Protein AF-A0A524EJV8-F1 (afdb_monomer_lite)

Radius of gyration: 16.95 Å; chains: 1; bounding box: 47×22×44 Å

Secondary structure (DSSP, 8-state):
-HHHHHHHHHHHHHHHHHHHHHHHHHHHHHTT----HHHHHHHHHHHHHHHHHHHHHHHHHHGGGGTT-THHHHHHHHHHHHHHHHHHHHHH---HHHHHHHHHHHHHHHHHHHHHHHHHHHHHHHHHHHH-

Foldseek 3Di:
DVVVVVVVVVVVLVVQLVVQLVVVCVVCVVVVFHDDSVLSSVLSNVLSVLLVCQVVVCCVVVPPVPVPDPVSVVVSLQVSLQSSLVSCCVPGVDDSVVSSVVSSVSVVVVVVVVVVVVVVVVVVVVVVVVVD

pLDDT: mean 81.9, std 11.89, range [50.69, 95.81]

Structure (mmCIF, N/CA/C/O backbone):
data_AF-A0A524EJV8-F1
#
_entry.id   AF-A0A524EJV8-F1
#
loop_
_atom_site.group_PDB
_atom_site.id
_atom_site.type_symbol
_atom_site.label_atom_id
_atom_site.label_alt_id
_atom_site.label_comp_id
_atom_site.label_asym_id
_atom_site.label_entity_id
_atom_site.label_seq_id
_atom_site.pdbx_PDB_ins_code
_atom_site.Cartn_x
_atom_site.Cartn_y
_atom_site.Cartn_z
_atom_site.occupancy
_atom_site.B_iso_or_equiv
_atom_site.auth_seq_id
_atom_site.auth_comp_id
_atom_site.auth_asym_id
_atom_site.auth_atom_id
_atom_site.pdbx_PDB_model_num
ATOM 1 N N . MET A 1 1 ? 25.296 -9.676 -9.616 1.00 60.84 1 MET A N 1
ATOM 2 C CA . MET A 1 1 ? 24.857 -8.382 -9.036 1.00 60.84 1 MET A CA 1
ATOM 3 C C . MET A 1 1 ? 23.370 -8.343 -8.636 1.00 60.84 1 MET A C 1
ATOM 5 O O . MET A 1 1 ? 22.906 -7.297 -8.213 1.00 60.84 1 MET A O 1
ATOM 9 N N . ILE A 1 2 ? 22.626 -9.461 -8.686 1.00 66.06 2 ILE A N 1
ATOM 10 C CA . ILE A 1 2 ? 21.179 -9.487 -8.373 1.00 66.06 2 ILE A CA 1
ATOM 11 C C . ILE A 1 2 ? 20.904 -9.430 -6.856 1.00 66.06 2 ILE A C 1
ATOM 13 O O . ILE A 1 2 ? 19.965 -8.767 -6.430 1.00 66.06 2 ILE A O 1
ATOM 17 N N . GLY A 1 3 ? 21.754 -10.051 -6.026 1.00 72.00 3 GLY A N 1
ATOM 18 C CA . GLY A 1 3 ? 21.573 -10.108 -4.565 1.00 72.00 3 GLY A CA 1
ATOM 19 C C . GLY A 1 3 ? 21.386 -8.741 -3.880 1.00 72.00 3 GLY A C 1
ATOM 20 O O . GLY A 1 3 ? 20.390 -8.565 -3.180 1.00 72.00 3 GLY A O 1
ATOM 21 N N . PRO A 1 4 ? 22.264 -7.746 -4.114 1.00 75.94 4 PRO A N 1
ATOM 22 C CA . PRO A 1 4 ? 22.123 -6.410 -3.524 1.00 75.94 4 PRO A CA 1
ATOM 23 C C . PRO A 1 4 ? 20.858 -5.658 -3.966 1.00 75.94 4 PRO A C 1
ATOM 25 O O . PRO A 1 4 ? 20.262 -4.929 -3.177 1.00 75.94 4 PRO A O 1
ATOM 28 N N . PHE A 1 5 ? 20.415 -5.853 -5.212 1.00 62.22 5 PHE A N 1
ATOM 29 C CA . PHE A 1 5 ? 19.203 -5.218 -5.735 1.00 62.22 5 PHE A CA 1
ATOM 30 C C . PHE A 1 5 ? 17.940 -5.785 -5.073 1.00 62.22 5 PHE A C 1
ATOM 32 O O . PHE A 1 5 ? 17.079 -5.032 -4.616 1.00 62.22 5 PHE A O 1
ATOM 39 N N . VAL A 1 6 ? 17.872 -7.114 -4.940 1.00 69.12 6 VAL A N 1
ATOM 40 C CA . VAL A 1 6 ? 16.768 -7.796 -4.250 1.00 69.12 6 VAL A CA 1
ATOM 41 C C . VAL A 1 6 ? 16.720 -7.375 -2.779 1.00 69.12 6 VAL A C 1
ATOM 43 O O . VAL A 1 6 ? 15.657 -6.987 -2.296 1.00 69.12 6 VAL A O 1
ATOM 46 N N . ALA A 1 7 ? 17.863 -7.336 -2.088 1.00 70.25 7 ALA A N 1
ATOM 47 C CA . ALA A 1 7 ? 17.933 -6.888 -0.697 1.00 70.25 7 ALA A CA 1
ATOM 48 C C . ALA A 1 7 ? 17.421 -5.445 -0.510 1.00 70.25 7 ALA A C 1
ATOM 50 O O . ALA A 1 7 ? 16.618 -5.191 0.389 1.00 70.25 7 ALA A O 1
ATOM 51 N N . ASN A 1 8 ? 17.800 -4.518 -1.397 1.00 72.38 8 ASN A N 1
ATOM 52 C CA . ASN A 1 8 ? 17.314 -3.136 -1.352 1.00 72.38 8 ASN A CA 1
ATOM 53 C C . ASN A 1 8 ? 15.803 -3.033 -1.608 1.00 72.38 8 ASN A C 1
ATOM 55 O O . ASN A 1 8 ? 15.114 -2.317 -0.882 1.00 72.38 8 ASN A O 1
ATOM 59 N N . SER A 1 9 ? 15.260 -3.774 -2.581 1.00 68.69 9 SER A N 1
ATOM 60 C CA . SER A 1 9 ? 13.809 -3.775 -2.841 1.00 68.69 9 SER A CA 1
ATOM 61 C C . SER A 1 9 ? 12.993 -4.307 -1.655 1.00 68.69 9 SER A C 1
ATOM 63 O O . SER A 1 9 ? 11.949 -3.743 -1.316 1.00 68.69 9 SER A O 1
ATOM 65 N N . LEU A 1 10 ? 13.496 -5.341 -0.972 1.00 74.88 10 LEU A N 1
ATOM 66 C CA . LEU A 1 10 ? 12.869 -5.906 0.221 1.00 74.88 10 LEU A CA 1
ATOM 67 C C . LEU A 1 10 ? 12.945 -4.935 1.399 1.00 74.88 10 LEU A C 1
ATOM 69 O O . LEU A 1 10 ? 11.958 -4.774 2.118 1.00 74.88 10 LEU A O 1
ATOM 73 N N . MET A 1 11 ? 14.076 -4.247 1.571 1.00 80.69 11 MET A N 1
ATOM 74 C CA . MET A 1 11 ? 14.241 -3.233 2.611 1.00 80.69 11 MET A CA 1
ATOM 75 C C . MET A 1 11 ? 13.254 -2.073 2.421 1.00 80.69 11 MET A C 1
ATOM 77 O O . MET A 1 11 ? 12.526 -1.735 3.353 1.00 80.69 11 MET A O 1
ATOM 81 N N . VAL A 1 12 ? 13.166 -1.509 1.212 1.00 78.56 12 VAL A N 1
ATOM 82 C CA . VAL A 1 12 ? 12.230 -0.413 0.898 1.00 78.56 12 VAL A CA 1
ATOM 83 C C . VAL A 1 12 ? 10.781 -0.855 1.112 1.00 78.56 12 VAL A C 1
ATOM 85 O O . VAL A 1 12 ? 10.015 -0.158 1.777 1.00 78.56 12 VAL A O 1
ATOM 88 N N . SER A 1 13 ? 10.419 -2.047 0.632 1.00 80.69 13 SER A N 1
ATOM 89 C CA . SER A 1 13 ? 9.077 -2.614 0.827 1.00 80.69 13 SER A CA 1
ATOM 90 C C . SER A 1 13 ? 8.744 -2.793 2.312 1.00 80.69 13 SER A C 1
ATOM 92 O O . SER A 1 13 ? 7.648 -2.451 2.753 1.00 80.69 13 SER A O 1
ATOM 94 N N . SER A 1 14 ? 9.708 -3.260 3.109 1.00 84.38 14 SER A N 1
ATOM 95 C CA . SER A 1 14 ? 9.544 -3.444 4.556 1.00 84.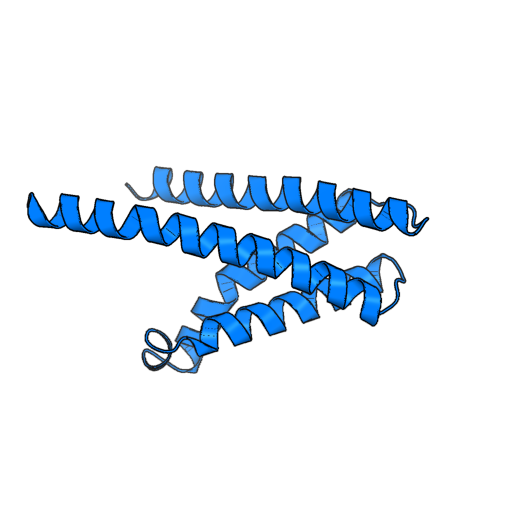38 14 SER A CA 1
ATOM 96 C C . SER A 1 14 ? 9.324 -2.116 5.283 1.00 84.38 14 SER A C 1
ATOM 98 O O . SER A 1 14 ? 8.472 -2.036 6.168 1.00 84.38 14 SER A O 1
ATOM 100 N N . ILE A 1 15 ? 10.028 -1.053 4.882 1.00 87.81 15 ILE A N 1
ATOM 101 C CA . ILE A 1 15 ? 9.838 0.296 5.437 1.00 87.81 15 ILE A CA 1
ATOM 102 C C . ILE A 1 15 ? 8.411 0.793 5.169 1.00 87.81 15 ILE A C 1
ATOM 104 O O . ILE A 1 15 ? 7.753 1.277 6.094 1.00 87.81 15 ILE A O 1
ATOM 108 N N . PHE A 1 16 ? 7.895 0.622 3.947 1.00 86.06 16 PHE A N 1
ATOM 109 C CA . PHE A 1 16 ? 6.513 0.994 3.619 1.00 86.06 16 PHE A CA 1
ATOM 110 C C . PHE A 1 16 ? 5.485 0.215 4.442 1.00 86.06 16 PHE A C 1
ATOM 112 O O . PHE A 1 16 ? 4.522 0.811 4.927 1.00 86.06 16 PHE A O 1
ATOM 119 N N . VAL A 1 17 ? 5.702 -1.086 4.659 1.00 90.62 17 VAL A N 1
ATOM 120 C CA . VAL A 1 17 ? 4.826 -1.900 5.516 1.00 90.62 17 VAL A CA 1
ATOM 121 C C . VAL A 1 17 ? 4.817 -1.371 6.950 1.00 90.62 17 VAL A C 1
ATOM 123 O O . VAL A 1 17 ? 3.742 -1.206 7.531 1.00 90.62 17 VAL A O 1
ATOM 126 N N . ILE A 1 18 ? 5.985 -1.062 7.518 1.00 92.69 18 ILE A N 1
ATOM 127 C CA . ILE A 1 18 ? 6.103 -0.560 8.895 1.00 92.69 18 ILE A CA 1
ATOM 128 C C . ILE A 1 18 ? 5.405 0.798 9.034 1.00 92.69 18 ILE A C 1
ATOM 130 O O . ILE A 1 18 ? 4.536 0.959 9.894 1.00 92.69 18 ILE A O 1
ATOM 134 N N . ILE A 1 19 ? 5.736 1.759 8.168 1.00 92.12 19 ILE A N 1
ATOM 135 C CA . ILE A 1 19 ? 5.157 3.110 8.205 1.00 92.12 19 ILE A CA 1
ATOM 136 C C . ILE A 1 19 ? 3.645 3.050 7.969 1.00 92.12 19 ILE A C 1
ATOM 138 O O . ILE A 1 19 ? 2.877 3.652 8.723 1.00 92.12 19 ILE A O 1
ATOM 142 N N . GLY A 1 20 ? 3.202 2.276 6.977 1.00 91.12 20 GLY A N 1
ATOM 143 C CA . GLY A 1 20 ? 1.784 2.076 6.698 1.00 91.12 20 GLY A CA 1
ATOM 144 C C . GLY A 1 20 ? 1.031 1.495 7.887 1.00 91.12 20 GLY A C 1
ATOM 145 O O . GLY A 1 20 ? -0.048 1.974 8.232 1.00 91.12 20 GLY A O 1
ATOM 146 N N . SER A 1 21 ? 1.633 0.529 8.581 1.00 94.25 21 SER A N 1
ATOM 147 C CA . SER A 1 21 ? 1.028 -0.097 9.760 1.00 94.25 21 SER A CA 1
ATOM 148 C C . SER A 1 21 ? 0.873 0.894 10.910 1.00 94.25 21 SER A C 1
ATOM 150 O O . SER A 1 21 ? -0.150 0.885 11.596 1.00 94.25 21 SER A O 1
ATOM 152 N N . ILE A 1 22 ? 1.855 1.779 11.109 1.00 95.12 22 ILE A N 1
ATOM 153 C CA . ILE A 1 22 ? 1.788 2.853 12.109 1.00 95.12 22 ILE A CA 1
ATOM 154 C C . ILE A 1 22 ? 0.658 3.830 11.765 1.00 95.12 22 ILE A C 1
ATOM 156 O O . ILE A 1 22 ? -0.159 4.144 12.633 1.00 95.12 22 ILE A O 1
ATOM 160 N N . ILE A 1 23 ? 0.574 4.267 10.505 1.00 94.69 23 ILE A N 1
ATOM 161 C CA . ILE A 1 23 ? -0.454 5.210 10.038 1.00 94.69 23 ILE A CA 1
ATOM 162 C C . ILE A 1 23 ? -1.856 4.602 10.173 1.00 94.69 23 ILE A C 1
ATOM 164 O O . ILE A 1 23 ? -2.764 5.266 10.675 1.00 94.69 23 ILE A O 1
ATOM 168 N N . LEU A 1 24 ? -2.035 3.333 9.796 1.00 94.56 24 LEU A N 1
ATOM 169 C CA . LEU A 1 24 ? -3.308 2.627 9.953 1.00 94.56 24 LEU A CA 1
ATOM 170 C C . LEU A 1 24 ? -3.687 2.467 11.426 1.00 94.56 24 LEU A C 1
ATOM 172 O O . LEU A 1 24 ? -4.816 2.773 11.795 1.00 94.56 24 LEU A O 1
ATOM 176 N N . ASN A 1 25 ? -2.752 2.068 12.290 1.00 94.69 25 ASN A N 1
ATOM 177 C CA . ASN A 1 25 ? -3.015 1.970 13.728 1.00 94.69 25 ASN A CA 1
ATOM 178 C C . ASN A 1 25 ? -3.408 3.322 14.334 1.00 94.69 25 ASN A C 1
ATOM 180 O O . ASN A 1 25 ? -4.307 3.381 15.172 1.00 94.69 25 ASN A O 1
ATOM 184 N N . TYR A 1 26 ? -2.752 4.406 13.919 1.00 94.94 26 TYR A N 1
ATOM 185 C CA . TYR A 1 26 ? -3.105 5.756 14.351 1.00 94.94 26 TYR A CA 1
ATOM 186 C C . TYR A 1 26 ? -4.517 6.145 13.892 1.00 94.94 26 TYR A C 1
ATOM 188 O O . TYR A 1 26 ? -5.314 6.647 14.685 1.00 94.94 26 TYR A O 1
ATOM 196 N N . TRP A 1 27 ? -4.852 5.860 12.634 1.00 95.12 27 TRP A N 1
ATOM 197 C CA . TRP A 1 27 ? -6.181 6.120 12.089 1.00 95.12 27 TRP A CA 1
ATOM 198 C C . TRP A 1 27 ? -7.277 5.300 12.786 1.00 95.12 27 TRP A C 1
ATOM 200 O O . TRP A 1 27 ? -8.315 5.861 13.127 1.00 95.12 27 TRP A O 1
ATOM 210 N N . LEU A 1 28 ? -7.029 4.019 13.077 1.00 94.25 28 LEU A N 1
ATOM 211 C CA . LEU A 1 28 ? -7.955 3.151 13.816 1.00 94.25 28 LEU A CA 1
ATOM 212 C C . LEU A 1 28 ? -8.196 3.655 15.243 1.00 94.25 28 LEU A C 1
ATOM 214 O O . LEU A 1 28 ? -9.345 3.749 15.667 1.00 94.25 28 LEU A O 1
ATOM 218 N N . LYS A 1 29 ? -7.136 4.070 15.954 1.00 93.69 29 LYS A N 1
ATOM 219 C CA . LYS A 1 29 ? -7.269 4.686 17.287 1.00 93.69 29 LYS A CA 1
ATOM 220 C C . LYS A 1 29 ? -8.139 5.938 17.254 1.00 93.69 29 LYS A C 1
ATOM 222 O O . LYS A 1 29 ? -8.927 6.151 18.167 1.00 93.69 29 LYS A O 1
ATOM 227 N N . LYS A 1 30 ? -8.015 6.756 16.202 1.00 92.88 30 LYS A N 1
ATOM 228 C CA . LYS A 1 30 ? -8.845 7.955 16.016 1.00 92.88 30 LYS A CA 1
ATOM 229 C C . LYS A 1 30 ? -10.329 7.619 15.809 1.00 92.88 30 LYS A C 1
ATOM 231 O O . LYS A 1 30 ? -11.170 8.470 16.059 1.00 92.88 30 LYS A O 1
ATOM 236 N N . GLN A 1 31 ? -10.642 6.404 15.363 1.00 88.69 31 GLN A N 1
ATOM 237 C CA . GLN A 1 31 ? -12.011 5.894 15.227 1.00 88.69 31 GLN A CA 1
ATOM 238 C C . GLN A 1 31 ? -12.490 5.107 16.450 1.00 88.69 31 GLN A C 1
ATOM 240 O O . GLN A 1 31 ? -13.514 4.442 16.363 1.00 88.69 31 GLN A O 1
ATOM 245 N N . GLU A 1 32 ? -11.748 5.147 17.562 1.00 90.38 32 GLU A N 1
ATOM 246 C CA . GLU A 1 32 ? -12.054 4.394 18.788 1.00 90.38 32 GLU A CA 1
ATOM 247 C C . GLU A 1 32 ? -12.041 2.865 18.594 1.00 90.38 32 GLU A C 1
ATOM 249 O O . GLU A 1 32 ? -12.532 2.104 19.426 1.00 90.38 32 GLU A O 1
ATOM 254 N N . ILE A 1 33 ? -11.414 2.390 17.515 1.00 88.44 33 ILE A N 1
ATOM 255 C CA . ILE A 1 33 ? -11.253 0.966 17.233 1.00 88.44 33 ILE A CA 1
ATOM 256 C C . ILE A 1 33 ? -9.957 0.496 17.874 1.00 88.44 33 ILE A C 1
ATOM 258 O O . ILE A 1 33 ? -8.896 1.086 17.659 1.00 88.44 33 ILE A O 1
ATOM 262 N N . GLN A 1 34 ? -10.026 -0.598 18.633 1.00 90.12 34 GLN A N 1
ATOM 263 C CA . GLN A 1 34 ? -8.847 -1.207 19.235 1.00 90.12 34 GLN A CA 1
ATOM 264 C C . GLN A 1 34 ? -7.920 -1.747 18.127 1.00 90.12 34 GLN A C 1
ATOM 266 O O . GLN A 1 34 ? -8.277 -2.712 17.445 1.00 90.12 34 GLN A O 1
ATOM 271 N N . PRO A 1 35 ? -6.736 -1.145 17.912 1.00 88.88 35 PRO A N 1
ATOM 272 C CA . PRO A 1 35 ? -5.854 -1.558 16.831 1.00 88.88 35 PRO A CA 1
ATOM 273 C C . PRO A 1 35 ? -5.186 -2.891 17.173 1.00 88.88 35 PRO A C 1
ATOM 275 O O . PRO A 1 35 ? -4.721 -3.091 18.298 1.00 88.88 35 PRO A O 1
ATOM 278 N N . ASN A 1 36 ? -5.064 -3.773 16.182 1.00 91.38 36 ASN A N 1
ATOM 279 C CA . ASN A 1 36 ? -4.259 -4.981 16.293 1.00 91.38 36 ASN A CA 1
ATOM 280 C C . ASN A 1 36 ? -3.039 -4.849 15.364 1.00 91.38 36 ASN A C 1
ATOM 282 O O . ASN A 1 36 ? -3.188 -4.910 14.142 1.00 91.38 36 ASN A O 1
ATOM 286 N N . PRO A 1 37 ? -1.815 -4.692 15.900 1.00 88.94 37 PRO A N 1
ATOM 287 C CA . PRO A 1 37 ? -0.639 -4.442 15.073 1.00 88.94 37 PRO A CA 1
ATOM 288 C C . PRO A 1 37 ? -0.383 -5.554 14.047 1.00 88.94 37 PRO A C 1
ATOM 290 O O . PRO A 1 37 ? 0.066 -5.252 12.944 1.00 88.94 37 PRO A O 1
ATOM 293 N N . TYR A 1 38 ? -0.734 -6.806 14.354 1.00 92.31 38 TYR A N 1
ATOM 294 C CA . TYR A 1 38 ? -0.564 -7.929 13.429 1.00 92.31 38 TYR A CA 1
ATOM 295 C C . TYR A 1 38 ? -1.481 -7.822 12.208 1.00 92.31 38 TYR A C 1
ATOM 297 O O . TYR A 1 38 ? -1.042 -8.070 11.087 1.00 92.31 38 TYR A O 1
ATOM 305 N N . PHE A 1 39 ? -2.735 -7.403 12.398 1.00 93.69 39 PHE A N 1
ATOM 306 C CA . PHE A 1 39 ? -3.665 -7.190 11.286 1.00 93.69 39 PHE A CA 1
ATOM 307 C C . PHE A 1 39 ? -3.268 -5.985 10.443 1.00 93.69 39 PHE A C 1
ATOM 309 O O . PHE A 1 39 ? -3.370 -6.038 9.221 1.00 93.69 39 PHE A O 1
ATOM 316 N N . SER A 1 40 ? -2.756 -4.926 11.068 1.00 92.75 40 SER A N 1
ATOM 317 C CA . SER A 1 40 ? -2.257 -3.767 10.328 1.00 92.75 40 SER A CA 1
ATOM 318 C C . SER A 1 40 ? -1.052 -4.118 9.456 1.00 92.75 40 SER A C 1
ATOM 320 O O . SER A 1 40 ? -1.034 -3.742 8.285 1.00 92.75 40 SER A O 1
ATOM 322 N N . ILE A 1 41 ? -0.108 -4.907 9.981 1.00 93.81 41 ILE A N 1
ATOM 323 C CA . ILE A 1 41 ? 1.020 -5.431 9.198 1.00 93.81 41 ILE A CA 1
ATOM 324 C C . ILE A 1 41 ? 0.510 -6.300 8.051 1.00 93.81 41 ILE A C 1
ATOM 326 O O . ILE A 1 41 ? 0.900 -6.071 6.912 1.00 93.81 41 ILE A O 1
ATOM 330 N N . LEU A 1 42 ? -0.407 -7.233 8.321 1.00 94.06 42 LEU A N 1
ATOM 331 C CA . LEU A 1 42 ? -0.986 -8.105 7.297 1.00 94.06 42 LEU A CA 1
ATOM 332 C C . LEU A 1 42 ? -1.619 -7.305 6.149 1.00 94.06 42 LEU A C 1
ATOM 334 O O . LEU A 1 42 ? -1.315 -7.559 4.984 1.00 94.06 42 LEU A O 1
ATOM 338 N N . ILE A 1 43 ? -2.467 -6.323 6.468 1.00 93.31 43 ILE A N 1
ATOM 339 C CA . ILE A 1 43 ? -3.127 -5.465 5.473 1.00 93.31 43 ILE A CA 1
ATOM 340 C C . ILE A 1 43 ? -2.085 -4.732 4.626 1.00 93.31 43 ILE A C 1
ATOM 342 O O . ILE A 1 43 ? -2.196 -4.710 3.401 1.00 93.31 43 ILE A O 1
ATOM 346 N N . MET A 1 44 ? -1.064 -4.158 5.262 1.00 93.06 44 MET A N 1
ATOM 347 C CA . MET A 1 44 ? -0.034 -3.385 4.569 1.00 93.06 44 MET A CA 1
ATOM 348 C C . MET A 1 44 ? 0.879 -4.262 3.715 1.00 93.06 44 MET A C 1
ATOM 350 O O . MET A 1 44 ? 1.219 -3.877 2.598 1.00 93.06 44 MET A O 1
ATOM 354 N N . SER A 1 45 ? 1.226 -5.459 4.185 1.00 90.81 45 SER A N 1
ATOM 355 C CA . SER A 1 45 ? 1.967 -6.444 3.399 1.00 90.81 45 SER A CA 1
ATOM 356 C C . SER A 1 45 ? 1.184 -6.878 2.163 1.00 90.81 45 SER A C 1
ATOM 358 O O . SER A 1 45 ? 1.757 -6.914 1.076 1.00 90.81 45 SER A O 1
ATOM 360 N N . ILE A 1 46 ? -0.119 -7.153 2.297 1.00 92.19 46 ILE A N 1
ATOM 361 C CA . ILE A 1 46 ? -0.970 -7.506 1.151 1.00 92.19 46 ILE A CA 1
ATOM 362 C C . ILE A 1 46 ? -1.072 -6.330 0.177 1.00 92.19 46 ILE A C 1
ATOM 364 O O . ILE A 1 46 ? -0.969 -6.536 -1.028 1.00 92.19 46 ILE A O 1
ATOM 368 N N . LEU A 1 47 ? -1.222 -5.101 0.674 1.00 89.44 47 LEU A N 1
ATOM 369 C CA . LEU A 1 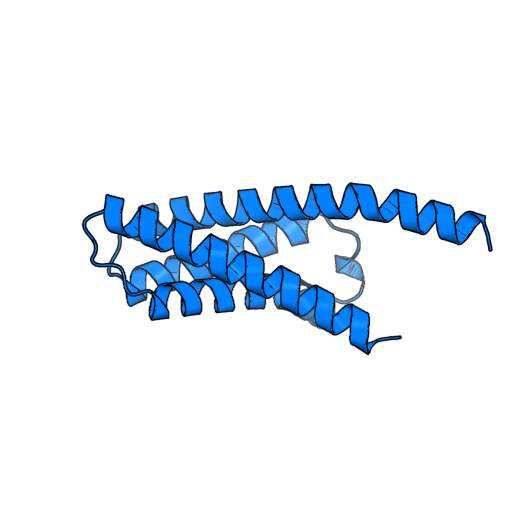47 ? -1.293 -3.904 -0.165 1.00 89.44 47 LEU A CA 1
ATOM 370 C C . LEU A 1 47 ? -0.015 -3.726 -0.994 1.00 89.44 47 LEU A C 1
ATOM 372 O O . LEU A 1 47 ? -0.101 -3.581 -2.211 1.00 89.44 47 LEU A O 1
ATOM 376 N N . VAL A 1 48 ? 1.161 -3.792 -0.361 1.00 85.88 48 VAL A N 1
ATOM 377 C CA . VAL A 1 48 ? 2.454 -3.694 -1.062 1.00 85.88 48 VAL A CA 1
ATOM 378 C C . VAL A 1 48 ? 2.620 -4.838 -2.063 1.00 85.88 48 VAL A C 1
ATOM 380 O O . VAL A 1 48 ? 3.053 -4.610 -3.190 1.00 85.88 48 VAL A O 1
ATOM 383 N N . LEU A 1 49 ? 2.228 -6.057 -1.689 1.00 87.69 49 LEU A N 1
ATOM 384 C CA . LEU A 1 49 ? 2.295 -7.216 -2.573 1.00 87.69 49 LEU A CA 1
ATOM 385 C C . LEU A 1 49 ? 1.415 -7.037 -3.816 1.00 87.69 49 LEU A C 1
ATOM 387 O O . LEU A 1 49 ? 1.884 -7.260 -4.928 1.00 87.69 49 LEU A O 1
ATOM 391 N N . VAL A 1 50 ? 0.162 -6.609 -3.643 1.00 86.12 50 VAL A N 1
ATOM 392 C CA . VAL A 1 50 ? -0.761 -6.331 -4.754 1.00 86.12 50 VAL A CA 1
ATOM 393 C C . VAL A 1 50 ? -0.201 -5.228 -5.642 1.00 86.12 50 VAL A C 1
ATOM 395 O O . VAL A 1 50 ? -0.194 -5.386 -6.857 1.00 86.12 50 VAL A O 1
ATOM 398 N N . TYR A 1 51 ? 0.326 -4.157 -5.052 1.00 79.31 51 TYR A N 1
ATOM 399 C CA . TYR A 1 51 ? 0.918 -3.046 -5.794 1.00 79.31 51 TYR A CA 1
ATOM 400 C C . TYR A 1 51 ? 2.112 -3.489 -6.655 1.00 79.31 51 TYR A C 1
ATOM 402 O O . TYR A 1 51 ? 2.265 -3.030 -7.782 1.00 79.31 51 TYR A O 1
ATOM 410 N N . ILE A 1 52 ? 2.934 -4.423 -6.162 1.00 77.25 52 ILE A N 1
ATOM 411 C CA . ILE A 1 52 ? 4.065 -4.976 -6.920 1.00 77.25 52 ILE A CA 1
ATOM 412 C C . ILE A 1 52 ? 3.596 -5.972 -7.981 1.00 77.25 52 ILE A C 1
ATOM 414 O O . ILE A 1 52 ? 4.097 -5.925 -9.096 1.00 77.25 52 ILE A O 1
ATOM 418 N N . ILE A 1 53 ? 2.678 -6.887 -7.653 1.00 79.75 53 ILE A N 1
ATOM 419 C CA . ILE A 1 53 ? 2.269 -7.988 -8.543 1.00 79.75 53 ILE A CA 1
ATOM 420 C C . ILE A 1 53 ? 1.339 -7.510 -9.660 1.00 79.75 53 ILE A C 1
ATOM 422 O O . ILE A 1 53 ? 1.405 -8.043 -10.767 1.00 79.75 53 ILE A O 1
ATOM 426 N N . TYR A 1 54 ? 0.477 -6.527 -9.392 1.00 77.06 54 TYR A N 1
ATOM 427 C CA . TYR A 1 54 ? -0.556 -6.083 -10.328 1.00 77.06 54 TYR A CA 1
ATOM 428 C C . TYR A 1 54 ? -0.002 -5.712 -11.719 1.00 77.06 54 TYR A C 1
ATOM 430 O O . TYR A 1 54 ? -0.495 -6.286 -12.692 1.00 77.06 54 TYR A O 1
ATOM 438 N N . PRO A 1 55 ? 1.068 -4.899 -11.849 1.00 70.31 55 PRO A N 1
ATOM 439 C CA . PRO A 1 55 ? 1.681 -4.601 -13.146 1.00 70.31 55 PRO A CA 1
ATOM 440 C C . PRO A 1 55 ? 2.161 -5.849 -13.898 1.00 70.31 55 PRO A C 1
ATOM 442 O O . PRO A 1 55 ? 1.979 -5.955 -15.108 1.00 70.31 55 PRO A O 1
ATOM 445 N N . PHE A 1 56 ? 2.736 -6.836 -13.197 1.00 71.94 56 PHE A N 1
ATOM 446 C CA . PHE A 1 56 ? 3.175 -8.087 -13.831 1.00 71.94 56 PHE A CA 1
ATOM 447 C C . PHE A 1 56 ? 1.992 -8.918 -14.324 1.00 71.94 56 PHE A C 1
ATOM 449 O O . PHE A 1 56 ? 2.052 -9.506 -15.401 1.00 71.94 56 PHE A O 1
ATOM 456 N N . LEU A 1 57 ? 0.917 -8.978 -13.540 1.00 71.38 57 LEU A N 1
ATOM 457 C CA . LEU A 1 57 ? -0.260 -9.781 -13.851 1.00 71.38 57 LEU A CA 1
ATOM 458 C C . LEU A 1 57 ? -1.019 -9.193 -15.051 1.00 71.38 57 LEU A C 1
ATOM 460 O O . LEU A 1 57 ? -1.395 -9.926 -15.965 1.00 71.38 57 LEU A O 1
ATOM 464 N N . VAL A 1 58 ? -1.153 -7.866 -15.096 1.00 68.25 58 VAL A N 1
ATOM 465 C CA . VAL A 1 58 ? -1.705 -7.135 -16.246 1.00 68.25 58 VAL A CA 1
ATOM 466 C C . VAL A 1 58 ? -0.820 -7.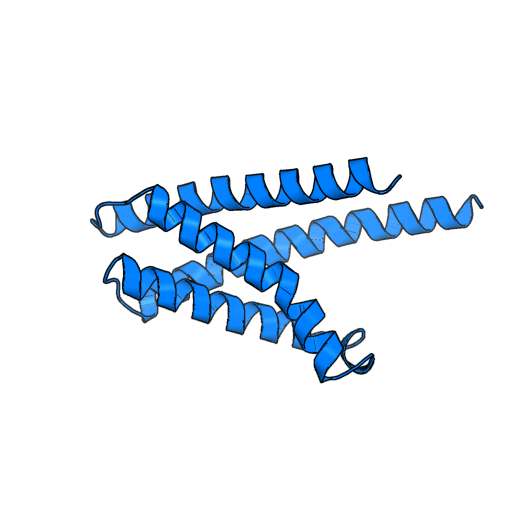312 -17.485 1.00 68.25 58 VAL A C 1
ATOM 468 O O . VAL A 1 58 ? -1.338 -7.629 -18.557 1.00 68.25 58 VAL A O 1
ATOM 471 N N . TYR A 1 59 ? 0.505 -7.215 -17.338 1.00 69.81 59 TYR A N 1
ATOM 472 C CA . TYR A 1 59 ? 1.458 -7.448 -18.428 1.00 69.81 59 TYR A CA 1
ATOM 473 C C . TYR A 1 59 ? 1.354 -8.862 -19.025 1.00 69.81 59 TYR A C 1
ATOM 475 O O . TYR A 1 59 ? 1.374 -9.019 -20.245 1.00 69.81 59 TYR A O 1
ATOM 483 N N . ILE A 1 60 ? 1.211 -9.897 -18.189 1.00 72.69 60 ILE A N 1
ATOM 484 C CA . ILE A 1 60 ? 1.077 -11.289 -18.653 1.00 72.69 60 ILE A CA 1
ATOM 485 C C . ILE A 1 60 ? -0.235 -11.496 -19.421 1.00 72.69 60 ILE A C 1
ATOM 487 O O . ILE A 1 60 ? -0.240 -12.184 -20.440 1.00 72.69 60 ILE A O 1
ATOM 491 N N . ILE A 1 61 ? -1.341 -10.919 -18.944 1.00 70.50 61 ILE A N 1
ATOM 492 C CA . ILE A 1 61 ? -2.674 -11.151 -19.522 1.00 70.50 61 ILE A CA 1
ATOM 493 C C . ILE A 1 61 ? -2.887 -10.346 -20.809 1.00 70.50 61 ILE A C 1
ATOM 495 O O . ILE A 1 61 ? -3.457 -10.865 -21.767 1.00 70.50 61 ILE A O 1
ATOM 499 N N . PHE A 1 62 ? -2.440 -9.090 -20.845 1.00 62.84 62 PHE A N 1
ATOM 500 C CA . PHE A 1 62 ? -2.727 -8.164 -21.947 1.00 62.84 62 PHE A CA 1
ATOM 501 C C . PHE A 1 62 ? -1.513 -7.880 -22.852 1.00 62.84 62 PHE A C 1
ATOM 503 O O . PHE A 1 62 ? -1.632 -7.163 -23.848 1.00 62.84 62 PHE A O 1
ATOM 510 N N . GLY A 1 63 ? -0.354 -8.475 -22.556 1.00 66.06 63 GLY A N 1
ATOM 511 C CA . GLY A 1 63 ? 0.872 -8.349 -23.343 1.00 66.06 63 GLY A CA 1
ATOM 512 C C . GLY A 1 63 ? 1.540 -6.969 -23.254 1.00 66.06 63 GLY A C 1
ATOM 513 O O . GLY A 1 63 ? 1.228 -6.136 -22.404 1.00 66.06 63 GLY A O 1
ATOM 514 N N . ILE A 1 64 ? 2.471 -6.709 -24.182 1.00 58.97 64 ILE A N 1
ATOM 515 C CA . ILE A 1 64 ? 3.326 -5.500 -24.229 1.00 58.97 64 ILE A CA 1
ATOM 516 C C . ILE A 1 64 ? 2.511 -4.194 -24.366 1.00 58.97 64 ILE A C 1
ATOM 518 O O . ILE A 1 64 ? 3.011 -3.122 -24.030 1.00 58.97 64 ILE A O 1
ATOM 522 N N . TYR A 1 65 ? 1.240 -4.271 -24.783 1.00 52.53 65 TYR A N 1
ATOM 523 C CA . TYR A 1 65 ? 0.340 -3.121 -24.946 1.00 52.53 65 TYR A CA 1
ATOM 524 C C . TYR A 1 65 ? 0.179 -2.260 -23.679 1.00 52.53 65 TYR A C 1
ATOM 526 O O . TYR A 1 65 ? -0.172 -1.086 -23.790 1.00 52.53 65 TYR A O 1
ATOM 534 N N . TYR A 1 66 ? 0.477 -2.799 -22.492 1.00 51.22 66 TYR A N 1
ATOM 535 C CA . TYR A 1 66 ? 0.329 -2.091 -21.216 1.00 51.22 66 TYR A CA 1
ATOM 536 C C . TYR A 1 66 ? 1.549 -1.287 -20.749 1.00 51.22 66 TYR A C 1
ATOM 538 O O . TYR A 1 66 ? 1.389 -0.388 -19.929 1.00 51.22 66 TYR A O 1
ATOM 546 N N . LEU A 1 67 ? 2.746 -1.508 -21.310 1.00 50.69 67 LEU A N 1
ATOM 547 C CA . LEU A 1 67 ? 3.953 -0.744 -20.936 1.00 50.69 67 LEU A CA 1
ATOM 548 C C . LEU A 1 67 ? 3.869 0.757 -21.282 1.00 50.69 67 LEU A C 1
ATOM 550 O O . LEU A 1 67 ? 4.730 1.530 -20.872 1.00 50.69 67 LEU A O 1
ATOM 554 N N . ILE A 1 68 ? 2.857 1.167 -22.052 1.00 51.22 68 ILE A N 1
ATOM 555 C CA . ILE A 1 68 ? 2.781 2.489 -22.687 1.00 51.22 68 ILE A CA 1
ATOM 556 C C . ILE A 1 68 ? 1.614 3.333 -22.135 1.00 51.22 68 ILE A C 1
ATOM 558 O O . ILE A 1 68 ? 1.616 4.553 -22.299 1.00 51.22 68 ILE A O 1
ATOM 562 N N . PHE A 1 69 ? 0.629 2.743 -21.441 1.00 53.41 69 PHE A N 1
ATOM 563 C CA . PHE A 1 69 ? -0.591 3.467 -21.063 1.00 53.41 69 PHE A CA 1
ATOM 564 C C . PHE A 1 69 ? -0.626 3.933 -19.592 1.00 53.41 69 PHE A C 1
ATOM 566 O O . PHE A 1 69 ? -0.528 3.115 -18.680 1.00 53.41 69 PHE A O 1
ATOM 573 N N . PRO A 1 70 ? -0.913 5.225 -19.323 1.00 59.34 70 PRO A N 1
ATOM 574 C CA . PRO A 1 70 ? -1.064 5.760 -17.962 1.00 59.34 70 PRO A CA 1
ATOM 575 C C . PRO A 1 70 ? -2.295 5.214 -17.214 1.00 59.34 70 PRO A C 1
ATOM 577 O O . PRO A 1 70 ? -2.416 5.398 -16.003 1.00 59.34 70 PRO A O 1
ATOM 580 N N . TYR A 1 71 ? -3.207 4.525 -17.911 1.00 58.03 71 TYR A N 1
ATOM 581 C CA . TYR A 1 71 ? -4.383 3.887 -17.312 1.00 58.03 71 TYR A CA 1
ATOM 582 C C . TYR A 1 71 ? -4.030 2.741 -16.356 1.00 58.03 71 TYR A C 1
ATOM 584 O O . TYR A 1 71 ? -4.829 2.440 -15.470 1.00 58.03 71 TYR A O 1
ATOM 592 N N . ASP A 1 72 ? -2.839 2.147 -16.477 1.00 67.12 72 ASP A N 1
ATOM 593 C CA . ASP A 1 72 ? -2.403 1.062 -15.591 1.00 67.12 72 ASP A CA 1
ATOM 594 C C . ASP A 1 72 ? -2.173 1.552 -14.152 1.00 67.12 72 ASP A C 1
ATOM 596 O O . ASP A 1 72 ? -2.557 0.899 -13.184 1.00 67.12 72 ASP A O 1
ATOM 600 N N . LEU A 1 73 ? -1.667 2.781 -13.996 1.00 72.19 73 LEU A N 1
ATOM 601 C CA . LEU A 1 73 ? -1.499 3.411 -12.683 1.00 72.19 73 LEU A CA 1
ATOM 602 C C . LEU A 1 73 ? -2.848 3.689 -12.011 1.00 72.19 73 LEU A C 1
ATOM 604 O O . LEU A 1 73 ? -2.989 3.508 -10.801 1.00 72.19 73 LEU A O 1
ATOM 608 N N . ILE A 1 74 ? -3.852 4.094 -12.795 1.00 77.62 74 ILE A N 1
ATOM 609 C CA . ILE A 1 74 ? -5.215 4.334 -12.303 1.00 77.62 74 ILE A CA 1
ATOM 610 C C . ILE A 1 74 ? -5.867 3.006 -11.894 1.00 77.62 74 ILE A C 1
ATOM 612 O O . ILE A 1 74 ? -6.459 2.923 -10.818 1.00 77.62 74 ILE A O 1
ATOM 616 N N . GLY A 1 75 ? -5.729 1.958 -12.712 1.00 77.50 75 GLY A N 1
ATOM 617 C CA . GLY A 1 75 ? -6.228 0.615 -12.402 1.00 77.50 75 GLY A CA 1
ATOM 618 C C . GLY A 1 75 ? -5.591 0.039 -11.138 1.00 77.50 75 GLY A C 1
ATOM 619 O O . GLY A 1 75 ? -6.304 -0.363 -10.216 1.00 77.50 75 GLY A O 1
ATOM 620 N N . MET A 1 76 ? -4.262 0.100 -11.041 1.00 80.06 76 MET A N 1
ATOM 621 C CA . MET A 1 76 ? -3.500 -0.327 -9.866 1.00 80.06 76 MET A CA 1
ATOM 622 C C . MET A 1 76 ? -3.931 0.431 -8.609 1.00 80.06 76 MET A C 1
ATOM 624 O O . MET A 1 76 ? -4.142 -0.184 -7.560 1.00 80.06 76 MET A O 1
ATOM 628 N N . TYR A 1 77 ? -4.109 1.750 -8.715 1.00 85.19 77 TYR A N 1
ATOM 629 C CA . TYR A 1 77 ? -4.595 2.593 -7.627 1.00 85.19 77 TYR A CA 1
ATOM 630 C C . TYR A 1 77 ? -5.987 2.161 -7.151 1.00 85.19 77 TYR A C 1
ATOM 632 O O . TYR A 1 77 ? -6.183 1.932 -5.953 1.00 85.19 77 TYR A O 1
ATOM 640 N N . ILE A 1 78 ? -6.946 2.006 -8.071 1.00 87.88 78 ILE A N 1
ATOM 641 C CA . ILE A 1 78 ? -8.329 1.632 -7.743 1.00 87.88 78 ILE A CA 1
ATOM 642 C C . ILE A 1 78 ? -8.369 0.234 -7.117 1.00 87.88 78 ILE A C 1
ATOM 644 O O . ILE A 1 78 ? -8.938 0.061 -6.038 1.00 87.88 78 ILE A O 1
ATOM 648 N N . VAL A 1 79 ? -7.739 -0.755 -7.753 1.00 88.75 79 VAL A N 1
ATOM 649 C CA . VAL A 1 79 ? -7.762 -2.156 -7.303 1.00 88.75 79 VAL A CA 1
ATOM 650 C C . VAL A 1 79 ? -7.095 -2.302 -5.936 1.00 88.75 79 VAL A C 1
ATOM 652 O O . VAL A 1 79 ? -7.684 -2.893 -5.028 1.00 88.75 79 VAL A O 1
ATOM 655 N N . SER A 1 80 ? -5.922 -1.695 -5.744 1.00 88.81 80 SER A N 1
ATOM 656 C CA . SER A 1 80 ? -5.220 -1.726 -4.454 1.00 88.81 80 SER A CA 1
ATOM 657 C C . SER A 1 80 ? -6.039 -1.043 -3.353 1.00 88.81 80 SER A C 1
ATOM 659 O O . SER A 1 80 ? -6.114 -1.552 -2.232 1.00 88.81 80 SER A O 1
ATOM 661 N N . SER A 1 81 ? -6.715 0.068 -3.674 1.00 91.75 81 SER A N 1
ATOM 662 C CA . SER A 1 81 ? -7.560 0.805 -2.722 1.00 91.75 81 SER A CA 1
ATOM 663 C C . SER A 1 81 ? -8.770 -0.004 -2.282 1.00 91.75 81 SER A C 1
ATOM 665 O O . SER A 1 81 ? -9.085 -0.022 -1.088 1.00 91.75 81 SER A O 1
ATOM 667 N N . LEU A 1 82 ? -9.416 -0.701 -3.220 1.00 93.38 82 LEU A N 1
ATOM 668 C CA . LEU A 1 82 ? -10.572 -1.554 -2.952 1.00 93.38 82 LEU A CA 1
ATOM 669 C C . LEU A 1 82 ? -10.195 -2.776 -2.110 1.00 93.38 82 LEU A C 1
ATOM 671 O O . LEU A 1 82 ? -10.868 -3.051 -1.117 1.00 93.38 82 LEU A O 1
ATOM 675 N N . ILE A 1 83 ? -9.111 -3.475 -2.459 1.00 92.19 83 ILE A N 1
ATOM 676 C CA . ILE A 1 83 ? -8.648 -4.657 -1.714 1.00 92.19 83 ILE A CA 1
ATOM 677 C C . ILE A 1 83 ? -8.277 -4.268 -0.283 1.00 92.19 83 ILE A C 1
ATOM 679 O O . ILE A 1 83 ? -8.746 -4.890 0.671 1.00 92.19 83 ILE A O 1
ATOM 683 N N . ALA A 1 84 ? -7.494 -3.201 -0.111 1.00 90.38 84 ALA A N 1
ATOM 684 C CA . ALA A 1 84 ? -7.116 -2.730 1.215 1.00 90.38 84 ALA A CA 1
ATOM 685 C C . ALA A 1 84 ? -8.337 -2.284 2.036 1.00 90.38 84 ALA A C 1
ATOM 687 O O . ALA A 1 84 ? -8.436 -2.609 3.219 1.00 90.38 84 ALA A O 1
ATOM 688 N N . ALA A 1 85 ? -9.296 -1.585 1.417 1.00 93.50 85 ALA A N 1
ATOM 689 C CA . ALA A 1 85 ? -10.507 -1.133 2.102 1.00 93.50 85 ALA A CA 1
ATOM 690 C C . ALA A 1 85 ? -11.375 -2.312 2.547 1.00 93.50 85 ALA A C 1
ATOM 692 O O . ALA A 1 85 ? -11.911 -2.299 3.656 1.00 93.50 85 ALA A O 1
ATOM 693 N N . PHE A 1 86 ? -11.486 -3.338 1.700 1.00 95.81 86 PHE A N 1
ATOM 694 C CA . PHE A 1 86 ? -12.182 -4.576 2.024 1.00 95.81 86 PHE A CA 1
ATOM 695 C C . PHE A 1 86 ? -11.525 -5.296 3.206 1.00 95.81 86 PHE A C 1
ATOM 697 O O . PHE A 1 86 ? -12.226 -5.690 4.136 1.00 95.81 86 PHE A O 1
ATOM 704 N N . LEU A 1 87 ? -10.193 -5.411 3.217 1.00 94.31 87 LEU A N 1
ATOM 705 C CA . LEU A 1 87 ? -9.464 -6.045 4.317 1.00 94.31 87 LEU A CA 1
ATOM 706 C C . LEU A 1 87 ? -9.622 -5.278 5.636 1.00 94.31 87 LEU A C 1
ATOM 708 O O . LEU A 1 87 ? -9.870 -5.902 6.665 1.00 94.31 87 LEU A O 1
ATOM 712 N N . ILE A 1 88 ? -9.540 -3.942 5.614 1.00 93.75 88 ILE A N 1
ATOM 713 C CA . ILE A 1 88 ? -9.770 -3.111 6.808 1.00 93.75 88 ILE A CA 1
ATOM 714 C C . ILE A 1 88 ? -11.202 -3.302 7.311 1.00 93.75 88 ILE A C 1
ATOM 716 O O . ILE A 1 88 ? -11.392 -3.608 8.485 1.00 93.75 88 ILE A O 1
ATOM 720 N N . LYS A 1 89 ? -12.202 -3.208 6.426 1.00 94.19 89 LYS A N 1
ATOM 721 C CA . LYS A 1 89 ? -13.609 -3.457 6.771 1.00 94.19 89 LYS A CA 1
ATOM 722 C C . LYS A 1 89 ? -13.797 -4.823 7.418 1.00 94.19 89 LYS A C 1
ATOM 724 O O . LYS A 1 89 ? -14.464 -4.932 8.443 1.00 94.19 89 LYS A O 1
ATOM 729 N N . PHE A 1 90 ? -13.237 -5.862 6.810 1.00 94.44 90 PHE A N 1
ATOM 730 C CA . PHE A 1 90 ? -13.411 -7.233 7.268 1.00 94.44 90 PHE A CA 1
ATOM 731 C C . PHE A 1 90 ? -12.743 -7.474 8.628 1.00 94.44 90 PHE A C 1
ATOM 733 O O . PHE A 1 90 ? -13.363 -8.046 9.522 1.00 94.44 90 PHE A O 1
ATOM 740 N N . LEU A 1 91 ? -11.506 -7.003 8.806 1.00 94.06 91 LEU A N 1
ATOM 741 C CA . LEU A 1 91 ? -10.713 -7.259 10.012 1.00 94.06 91 LEU A CA 1
ATOM 742 C C . LEU A 1 91 ? -11.065 -6.327 11.181 1.00 94.06 91 LEU A C 1
ATOM 744 O O . LEU A 1 91 ? -10.972 -6.745 12.333 1.00 94.06 91 LEU A O 1
ATOM 748 N N . TYR A 1 92 ? -11.489 -5.092 10.900 1.00 92.06 92 TYR A N 1
ATOM 749 C CA . TYR A 1 92 ? -11.749 -4.060 11.912 1.00 92.06 92 TYR A CA 1
ATOM 750 C C . TYR A 1 92 ? -13.216 -3.644 12.041 1.00 92.06 92 TYR A C 1
ATOM 752 O O . TYR A 1 92 ? -13.525 -2.789 12.867 1.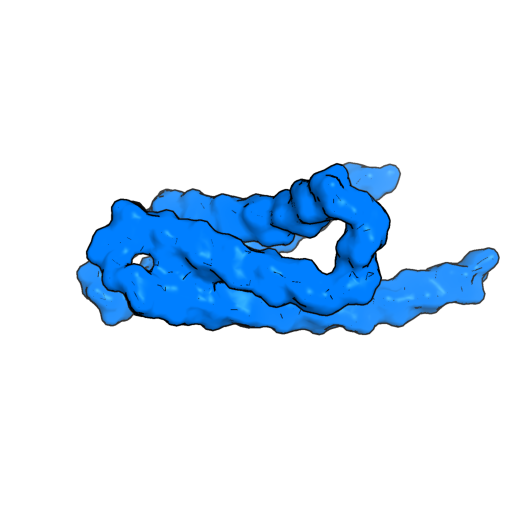00 92.06 92 TYR A O 1
ATOM 760 N N . LYS A 1 93 ? -14.129 -4.251 11.268 1.00 92.38 93 LYS A N 1
ATOM 761 C CA . LYS A 1 93 ? -15.575 -3.952 11.285 1.00 92.38 93 LYS A CA 1
ATOM 762 C C . LYS A 1 93 ? -15.889 -2.459 11.086 1.00 92.38 93 LYS A C 1
ATOM 764 O O . LYS A 1 93 ? -16.832 -1.934 11.667 1.00 92.38 93 LYS A O 1
ATOM 769 N N . THR A 1 94 ? -15.094 -1.782 10.264 1.00 91.38 94 THR A N 1
ATOM 770 C CA . THR A 1 94 ? -15.248 -0.363 9.917 1.00 91.38 94 THR A CA 1
ATOM 771 C C . THR A 1 94 ? -16.276 -0.140 8.808 1.00 91.38 94 THR A C 1
ATOM 773 O O . THR A 1 94 ? -16.605 -1.042 8.031 1.00 91.38 94 THR A O 1
ATOM 776 N N . ASP A 1 95 ? -16.721 1.107 8.649 1.00 92.31 95 ASP A N 1
ATOM 777 C CA . ASP A 1 95 ? -17.512 1.506 7.487 1.00 92.31 95 ASP A CA 1
ATOM 778 C C . ASP A 1 95 ? -16.723 1.373 6.178 1.00 92.31 95 ASP A C 1
ATOM 780 O O . ASP A 1 95 ? -15.525 1.659 6.084 1.00 92.31 95 ASP A O 1
ATOM 784 N N . THR A 1 96 ? -17.424 0.978 5.111 1.00 90.56 96 THR A N 1
ATOM 785 C CA . THR A 1 96 ? -16.794 0.775 3.790 1.00 90.56 96 THR A CA 1
ATOM 786 C C . THR A 1 96 ? -16.270 2.096 3.225 1.00 90.56 96 THR A C 1
ATOM 788 O O . THR A 1 96 ? -15.166 2.150 2.692 1.00 90.56 96 THR A O 1
ATOM 791 N N . LEU A 1 97 ? -17.039 3.178 3.391 1.00 92.81 97 LEU A N 1
ATOM 792 C CA . LEU A 1 97 ? -16.688 4.503 2.884 1.00 92.81 97 LEU A CA 1
ATOM 793 C C . LEU A 1 97 ? -15.477 5.100 3.616 1.00 92.81 97 LEU A C 1
ATOM 795 O O . LEU A 1 97 ? -14.603 5.680 2.975 1.00 92.81 97 LEU A O 1
ATOM 799 N N . SER A 1 98 ? -15.411 4.966 4.947 1.00 92.50 98 SER A N 1
ATOM 800 C CA . SER A 1 98 ? -14.290 5.494 5.735 1.00 92.50 98 SER A CA 1
ATOM 801 C C . SER A 1 98 ? -12.997 4.750 5.402 1.00 92.50 98 SER A C 1
ATOM 803 O O . SER A 1 98 ? -11.975 5.388 5.144 1.00 92.50 98 SER A O 1
ATOM 805 N N . SER A 1 99 ? -13.073 3.421 5.308 1.00 93.88 99 SER A N 1
ATOM 806 C CA . SER A 1 99 ? -11.953 2.552 4.935 1.00 93.88 99 SER A CA 1
ATOM 807 C C . SER A 1 99 ? -11.445 2.872 3.533 1.00 93.88 99 SER A C 1
ATOM 809 O O . SER A 1 99 ? -10.246 3.053 3.351 1.00 93.88 99 SER A O 1
ATOM 811 N N . LEU A 1 100 ? -12.351 3.033 2.562 1.00 94.25 100 LEU A N 1
ATOM 812 C CA . LEU A 1 100 ? -11.989 3.380 1.189 1.00 94.25 100 LEU A CA 1
ATOM 813 C C . LEU A 1 100 ? -11.336 4.758 1.091 1.00 94.25 100 LEU A C 1
ATOM 815 O O . LEU A 1 100 ? -10.348 4.912 0.378 1.00 94.25 100 LEU A O 1
ATOM 819 N N . ARG A 1 101 ? -11.849 5.762 1.816 1.00 93.44 101 ARG A N 1
ATOM 820 C CA . ARG A 1 101 ? -11.228 7.095 1.860 1.00 93.44 101 ARG A CA 1
ATOM 821 C C . ARG A 1 101 ? -9.808 7.018 2.408 1.00 93.44 101 ARG A C 1
ATOM 823 O O . ARG A 1 101 ? -8.908 7.601 1.814 1.00 93.44 101 ARG A O 1
ATOM 830 N N . PHE A 1 102 ? -9.608 6.298 3.510 1.00 93.06 102 PHE A N 1
ATOM 831 C CA . PHE A 1 102 ? -8.283 6.126 4.097 1.00 93.06 102 PHE A CA 1
ATOM 832 C C . PHE A 1 102 ? -7.319 5.431 3.133 1.00 93.06 102 PHE A C 1
ATOM 834 O O . PHE A 1 102 ? -6.236 5.957 2.882 1.00 93.06 102 PHE A O 1
ATOM 841 N N . THR A 1 103 ? -7.711 4.292 2.559 1.00 93.00 103 THR A N 1
ATOM 842 C CA . THR A 1 103 ? -6.823 3.524 1.674 1.00 93.00 103 THR A CA 1
ATOM 843 C C . THR A 1 103 ? -6.510 4.268 0.389 1.00 93.00 103 THR A C 1
ATOM 845 O O . THR A 1 103 ? -5.359 4.268 -0.030 1.00 93.00 103 THR A O 1
ATOM 848 N N . SER A 1 104 ? -7.490 4.975 -0.175 1.00 92.38 104 SER A N 1
ATOM 849 C CA . SER A 1 104 ? -7.302 5.841 -1.344 1.00 92.38 104 SER A CA 1
ATOM 850 C C . SER A 1 104 ? -6.252 6.922 -1.071 1.00 92.38 104 SER A C 1
ATOM 852 O O . SER A 1 104 ? -5.270 7.032 -1.800 1.00 92.38 104 SER A O 1
ATOM 854 N N . TRP A 1 105 ? -6.390 7.672 0.029 1.00 91.62 105 TRP A N 1
ATOM 855 C CA . TRP A 1 105 ? -5.404 8.690 0.414 1.00 91.62 105 TRP A CA 1
ATOM 856 C C . TRP A 1 105 ? -4.023 8.097 0.689 1.00 91.62 105 TRP A C 1
ATOM 858 O O . TRP A 1 105 ? -3.008 8.667 0.292 1.00 91.62 105 TRP A O 1
ATOM 868 N N . PHE A 1 106 ? -3.979 6.942 1.345 1.00 89.38 106 PHE A N 1
ATOM 869 C CA . PHE A 1 106 ? -2.731 6.266 1.661 1.00 89.38 106 PHE A CA 1
ATOM 870 C C . PHE A 1 106 ? -1.986 5.807 0.397 1.00 89.38 106 PHE A C 1
ATOM 872 O O . PHE A 1 106 ? -0.800 6.094 0.238 1.00 89.38 106 PHE A O 1
ATOM 879 N N . ILE A 1 107 ? -2.680 5.163 -0.543 1.00 88.25 107 ILE A N 1
ATOM 880 C CA . ILE A 1 107 ? -2.086 4.697 -1.805 1.00 88.25 107 ILE A CA 1
ATOM 881 C C . ILE A 1 107 ? -1.719 5.878 -2.701 1.00 88.25 107 ILE A C 1
ATOM 883 O O . ILE A 1 107 ? -0.694 5.828 -3.378 1.00 88.25 107 ILE A O 1
ATOM 887 N N . PHE A 1 108 ? -2.495 6.963 -2.676 1.00 87.69 108 PHE A N 1
ATOM 888 C CA . PHE A 1 108 ? -2.155 8.190 -3.391 1.00 87.69 108 PHE A CA 1
ATOM 889 C C . PHE A 1 108 ? -0.804 8.753 -2.924 1.00 87.69 108 PHE A C 1
ATOM 891 O O . PHE A 1 108 ? 0.058 9.053 -3.750 1.00 87.69 108 PHE A O 1
ATOM 898 N N . LEU A 1 109 ? -0.573 8.810 -1.607 1.00 85.12 109 LEU A N 1
ATOM 899 C CA . LEU A 1 109 ? 0.706 9.246 -1.036 1.00 85.12 109 LEU A CA 1
ATOM 900 C C . LEU A 1 109 ? 1.869 8.328 -1.440 1.00 85.12 109 LEU A C 1
ATOM 902 O O . LEU A 1 109 ? 2.934 8.824 -1.813 1.00 85.12 109 LEU A O 1
ATOM 906 N N . ILE A 1 110 ? 1.666 7.007 -1.418 1.00 81.81 110 ILE A N 1
ATOM 907 C CA . ILE A 1 110 ? 2.676 6.042 -1.887 1.00 81.81 110 ILE A CA 1
ATOM 908 C C . ILE A 1 110 ? 2.978 6.257 -3.372 1.00 81.81 110 ILE A C 1
ATOM 910 O O . ILE A 1 110 ? 4.143 6.276 -3.766 1.00 81.81 110 ILE A O 1
ATOM 914 N N . SER A 1 111 ? 1.944 6.467 -4.185 1.00 79.06 111 SER A N 1
ATOM 915 C CA . SER A 1 111 ? 2.076 6.658 -5.630 1.00 79.06 111 SER A CA 1
ATOM 916 C C . SER A 1 111 ? 2.880 7.919 -5.952 1.00 79.06 111 SER A C 1
ATOM 918 O O . SER A 1 111 ? 3.774 7.872 -6.793 1.00 79.06 111 SER A O 1
ATOM 920 N N . ILE A 1 112 ? 2.644 9.026 -5.234 1.00 81.31 112 ILE A N 1
ATOM 921 C CA . ILE A 1 112 ? 3.457 10.247 -5.358 1.00 81.31 112 ILE A CA 1
ATOM 922 C C . ILE A 1 112 ? 4.917 9.958 -5.004 1.00 81.31 112 ILE A C 1
ATOM 924 O O . ILE A 1 112 ? 5.814 10.316 -5.768 1.00 81.31 112 ILE A O 1
ATOM 928 N N . GLY A 1 113 ? 5.164 9.283 -3.877 1.00 74.31 113 GLY A N 1
ATOM 929 C CA . GLY A 1 113 ? 6.522 8.919 -3.469 1.00 74.31 113 GLY A CA 1
ATOM 930 C C . GLY A 1 113 ? 7.237 8.063 -4.519 1.00 74.31 113 GLY A C 1
ATOM 931 O O . GLY A 1 113 ? 8.418 8.278 -4.802 1.00 74.31 113 GLY A O 1
ATOM 932 N N . TRP A 1 114 ? 6.511 7.144 -5.155 1.00 72.75 114 TRP A N 1
ATOM 933 C CA . TRP A 1 114 ? 7.036 6.290 -6.217 1.00 72.75 114 TRP A CA 1
ATOM 934 C C . TRP A 1 114 ? 7.383 7.077 -7.486 1.00 72.75 114 TRP A C 1
ATOM 936 O O . TRP A 1 114 ? 8.481 6.928 -8.021 1.00 72.75 114 TRP A O 1
ATOM 946 N N . VAL A 1 115 ? 6.488 7.961 -7.938 1.00 73.75 115 VAL A N 1
ATOM 947 C CA . VAL A 1 115 ? 6.708 8.813 -9.120 1.00 73.75 115 VAL A CA 1
ATOM 948 C C . VAL A 1 115 ? 7.909 9.738 -8.913 1.00 73.75 115 VAL A C 1
ATOM 950 O O . VAL A 1 115 ? 8.769 9.833 -9.789 1.00 73.75 115 VAL A O 1
ATOM 953 N N . ILE A 1 116 ? 8.017 10.364 -7.737 1.00 75.00 116 ILE A N 1
ATOM 954 C CA . ILE A 1 116 ? 9.169 11.203 -7.382 1.00 75.00 116 ILE A CA 1
ATOM 955 C C . ILE A 1 116 ? 10.457 10.367 -7.404 1.00 75.00 116 ILE A C 1
ATOM 957 O O . ILE A 1 116 ? 11.434 10.771 -8.031 1.00 75.00 116 ILE A O 1
ATOM 961 N N . SER A 1 117 ? 10.457 9.174 -6.803 1.00 69.38 117 SER A N 1
ATOM 962 C CA . SER A 1 117 ? 11.636 8.292 -6.780 1.00 69.38 117 SER A CA 1
ATOM 963 C C . SER A 1 117 ? 12.089 7.881 -8.188 1.00 69.38 117 SER A C 1
ATOM 965 O O . SER A 1 117 ? 13.282 7.921 -8.490 1.00 69.38 117 SER A O 1
ATOM 967 N N . LEU A 1 118 ? 11.145 7.552 -9.078 1.00 67.44 118 LEU A N 1
ATOM 968 C CA . LEU A 1 118 ? 11.432 7.241 -10.483 1.00 67.44 118 LEU A CA 1
ATOM 969 C C . LEU A 1 118 ? 12.024 8.440 -11.235 1.00 67.44 118 LEU A C 1
ATOM 971 O O . LEU A 1 118 ? 12.954 8.267 -12.024 1.00 67.44 118 LEU A O 1
ATOM 975 N N . SER A 1 119 ? 11.534 9.653 -10.964 1.00 69.81 119 SER A N 1
ATOM 976 C CA . SER A 1 119 ? 11.999 10.872 -11.638 1.00 69.81 119 SER A CA 1
ATOM 977 C C . SER A 1 119 ? 13.470 11.213 -11.362 1.00 69.81 119 SER A C 1
ATO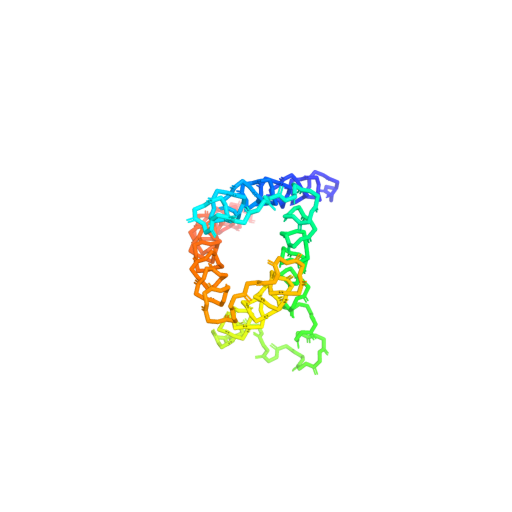M 979 O O . SER A 1 119 ? 14.115 11.811 -12.217 1.00 69.81 119 SER A O 1
ATOM 981 N N . PHE A 1 120 ? 14.032 10.774 -10.229 1.00 70.88 120 PHE A N 1
ATOM 982 C CA . PHE A 1 120 ? 15.467 10.900 -9.931 1.00 70.88 120 PHE A CA 1
ATOM 983 C C . PHE A 1 120 ? 16.311 9.751 -10.501 1.00 70.88 120 PHE A C 1
ATOM 985 O O . PHE A 1 120 ? 17.493 9.936 -10.792 1.00 70.88 120 PHE A O 1
ATOM 992 N N . LEU A 1 121 ? 15.718 8.568 -10.686 1.00 68.88 121 LEU A N 1
ATOM 993 C CA . LEU A 1 121 ? 16.412 7.386 -11.206 1.00 68.88 121 LEU A CA 1
ATOM 994 C C . LEU A 1 121 ? 16.652 7.467 -12.720 1.00 68.88 121 LEU A C 1
ATOM 996 O O . LEU A 1 121 ? 17.705 7.046 -13.194 1.00 68.88 121 LEU A O 1
ATOM 1000 N N . ILE A 1 122 ? 15.700 8.027 -13.474 1.00 72.44 122 ILE A N 1
ATOM 1001 C CA . ILE A 1 122 ? 15.784 8.134 -14.940 1.00 72.44 122 ILE A CA 1
ATOM 1002 C C . ILE A 1 122 ? 16.989 8.988 -15.393 1.00 72.44 122 ILE A C 1
ATOM 1004 O O . ILE A 1 122 ? 17.764 8.497 -16.216 1.00 72.44 122 ILE A O 1
ATOM 1008 N N . PRO A 1 123 ? 17.232 10.203 -14.853 1.00 67.75 123 PRO A N 1
ATOM 1009 C CA . PRO A 1 123 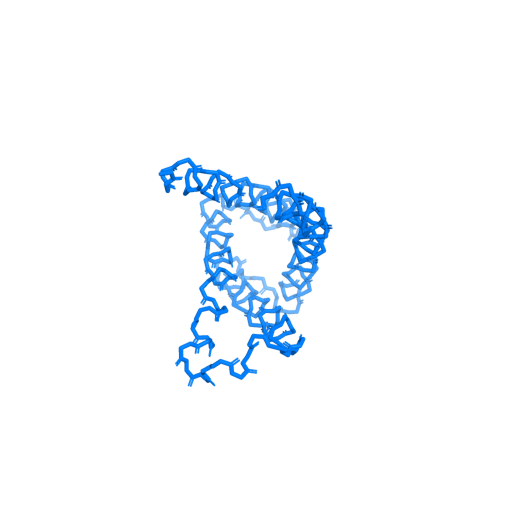? 18.411 10.998 -15.200 1.00 67.75 123 PRO A CA 1
ATOM 1010 C C . PRO A 1 123 ? 19.725 10.305 -14.838 1.00 67.75 123 PRO A C 1
ATOM 1012 O O . PRO A 1 123 ? 20.688 10.394 -15.592 1.00 67.75 123 PRO A O 1
ATOM 1015 N N . LEU A 1 124 ? 19.765 9.589 -13.708 1.00 73.12 124 LEU A N 1
ATOM 1016 C CA . LEU A 1 124 ? 20.951 8.853 -13.273 1.00 73.12 124 LEU A CA 1
ATOM 1017 C C . LEU A 1 124 ? 21.279 7.699 -14.229 1.00 73.12 124 LEU A C 1
ATOM 1019 O O . LEU A 1 124 ? 22.430 7.548 -14.632 1.00 73.12 124 LEU A O 1
ATOM 1023 N N . ILE A 1 125 ? 20.276 6.909 -14.628 1.00 74.69 125 ILE A N 1
ATOM 1024 C CA . ILE A 1 125 ? 20.456 5.835 -15.616 1.00 74.69 125 ILE A CA 1
ATOM 1025 C C . ILE A 1 125 ? 20.881 6.422 -16.965 1.00 74.69 125 ILE A C 1
ATOM 1027 O O . ILE A 1 125 ? 21.821 5.914 -17.570 1.00 74.69 125 ILE A O 1
ATOM 1031 N N . ALA A 1 126 ? 20.238 7.501 -17.421 1.00 76.50 126 ALA A N 1
ATOM 1032 C CA . ALA A 1 126 ? 20.600 8.169 -18.670 1.00 76.50 126 ALA A CA 1
ATOM 1033 C C . ALA A 1 126 ? 22.048 8.690 -18.645 1.00 76.50 126 ALA A C 1
ATOM 1035 O O . ALA A 1 126 ? 22.772 8.517 -19.619 1.00 76.50 126 ALA A O 1
ATOM 1036 N N . ALA A 1 127 ? 22.497 9.260 -17.522 1.00 79.44 127 ALA A N 1
ATOM 1037 C CA . ALA A 1 127 ? 23.877 9.707 -17.350 1.00 79.44 127 ALA A CA 1
ATOM 1038 C C . ALA A 1 127 ? 24.879 8.543 -17.396 1.00 79.44 127 ALA A C 1
ATOM 1040 O O . ALA A 1 127 ? 25.912 8.664 -18.045 1.00 79.44 127 ALA A O 1
ATOM 1041 N N . ILE A 1 128 ? 24.568 7.407 -16.759 1.00 82.62 128 ILE A N 1
ATOM 1042 C CA . ILE A 1 128 ? 25.409 6.201 -16.822 1.00 82.62 128 ILE A CA 1
ATOM 1043 C C . ILE A 1 128 ? 25.483 5.678 -18.261 1.00 82.62 128 ILE A C 1
ATOM 1045 O O . ILE A 1 128 ? 26.573 5.391 -18.741 1.00 82.62 128 ILE A O 1
ATOM 1049 N N . LEU A 1 129 ? 24.350 5.593 -18.963 1.00 82.19 129 LEU A N 1
ATOM 1050 C CA . LEU A 1 129 ? 24.293 5.113 -20.347 1.00 82.19 129 LEU A CA 1
ATOM 1051 C C . LEU A 1 129 ? 25.010 6.029 -21.348 1.00 82.19 129 LEU A C 1
ATOM 1053 O O . LEU A 1 129 ? 25.398 5.546 -22.397 1.00 82.19 129 LEU A O 1
ATOM 1057 N N . LEU A 1 130 ? 25.179 7.321 -21.050 1.00 80.75 130 LEU A N 1
ATOM 1058 C CA . LEU A 1 130 ? 25.941 8.257 -21.889 1.00 80.75 130 LEU A CA 1
ATOM 1059 C C . LEU A 1 130 ? 27.462 8.177 -21.670 1.00 80.75 130 LEU A C 1
ATOM 1061 O O . LEU A 1 130 ? 28.216 8.719 -22.475 1.00 80.75 130 LEU A O 1
ATOM 1065 N N . ILE A 1 131 ? 27.912 7.560 -20.573 1.00 85.19 131 ILE A N 1
ATOM 1066 C CA . ILE A 1 131 ? 29.339 7.356 -20.268 1.00 85.19 131 ILE A CA 1
ATOM 1067 C C . ILE A 1 131 ? 29.890 6.099 -20.970 1.00 85.19 131 ILE A C 1
ATOM 1069 O O . ILE A 1 131 ? 31.097 6.023 -21.203 1.00 85.19 131 ILE A O 1
ATOM 1073 N N . PHE A 1 132 ? 29.025 5.133 -21.294 1.00 66.81 132 PHE A N 1
ATOM 1074 C CA . PHE A 1 132 ? 29.363 3.879 -21.978 1.00 66.81 132 PHE A CA 1
ATOM 1075 C C . PHE A 1 132 ? 29.012 3.928 -23.466 1.00 66.81 132 PHE A C 1
ATOM 1077 O O . PHE A 1 132 ? 29.740 3.267 -24.240 1.00 66.81 132 PHE A O 1
#

Sequence (132 aa):
MIGPFVANSLMVSSIFVIIGSIILNYWLKKQEIQPNPYFSILIMSILVLVYIIYPFLVYIIFGIYYLIFPYDLIGMYIVSSLIAAFLIKFLYKTDTLSSLRFTSWFIFLISIGWVISLSFLIPLIAAILLIF